Protein AF-F7QV45-F1 (afdb_monomer)

Foldseek 3Di:
DDAAEPPVAPVPDDPPWDFDKDWAQADCPQPPVDPDDDDGPDNDGRDPNRMHGHHTDD

Sequence (58 aa):
MNVPVGKSAQQFIRIGSVVGVIFLDRSMENWDKTNSDFALTSKRMHDLNDALIWEVFT

Structure (mmCIF, N/CA/C/O backbone):
data_AF-F7QV45-F1
#
_entry.id   AF-F7QV45-F1
#
loop_
_atom_site.group_PDB
_atom_site.id
_atom_site.type_symbol
_atom_site.label_atom_id
_atom_site.label_alt_id
_atom_site.label_comp_id
_atom_site.label_asym_id
_atom_site.label_entity_id
_atom_site.label_seq_id
_atom_site.pdbx_PDB_ins_code
_atom_site.Cartn_x
_atom_site.Cartn_y
_atom_site.Cartn_z
_atom_site.occupancy
_atom_site.B_iso_or_equiv
_atom_site.auth_seq_id
_atom_site.auth_comp_id
_atom_site.auth_asym_id
_atom_site.auth_atom_id
_atom_site.pdbx_PDB_model_num
ATOM 1 N N . MET A 1 1 ? -0.599 -11.748 -1.174 1.00 54.78 1 MET A N 1
ATOM 2 C CA . MET A 1 1 ? -0.546 -10.301 -1.456 1.00 54.78 1 MET A CA 1
ATOM 3 C C . MET A 1 1 ? -0.182 -9.620 -0.149 1.00 54.78 1 MET A C 1
ATOM 5 O O . MET A 1 1 ? -0.929 -9.777 0.806 1.00 54.78 1 MET A O 1
ATOM 9 N N . ASN A 1 2 ? 0.992 -8.994 -0.060 1.00 69.31 2 ASN A N 1
ATOM 10 C CA . ASN A 1 2 ? 1.472 -8.364 1.174 1.00 69.31 2 ASN A CA 1
ATOM 11 C C . ASN A 1 2 ? 1.415 -6.846 0.993 1.00 69.31 2 ASN A C 1
ATOM 13 O O . ASN A 1 2 ? 2.395 -6.245 0.569 1.00 69.31 2 ASN A O 1
ATOM 17 N N . VAL A 1 3 ? 0.256 -6.250 1.276 1.00 85.94 3 VAL A N 1
ATOM 18 C CA . VAL A 1 3 ? 0.078 -4.791 1.267 1.00 85.94 3 VAL A CA 1
ATOM 19 C C . VAL A 1 3 ? 0.714 -4.235 2.544 1.00 85.94 3 VAL A C 1
ATOM 21 O O . VAL A 1 3 ? 0.310 -4.649 3.636 1.00 85.94 3 VAL A O 1
ATOM 24 N N . PRO A 1 4 ? 1.718 -3.346 2.466 1.00 91.00 4 PRO A N 1
ATOM 25 C CA . PRO A 1 4 ? 2.298 -2.763 3.663 1.00 91.00 4 PRO A CA 1
ATOM 26 C C . PRO A 1 4 ? 1.259 -1.912 4.407 1.00 91.00 4 PRO A C 1
ATOM 28 O O . PRO A 1 4 ? 0.386 -1.281 3.808 1.00 91.00 4 PRO A O 1
ATOM 31 N N . VAL A 1 5 ? 1.364 -1.894 5.734 1.00 93.12 5 VAL A N 1
ATOM 32 C CA . VAL A 1 5 ? 0.515 -1.075 6.606 1.00 93.12 5 VAL A CA 1
ATOM 33 C C . VAL A 1 5 ? 1.366 0.046 7.176 1.00 93.12 5 VAL A C 1
ATOM 35 O O . VAL A 1 5 ? 2.416 -0.222 7.771 1.00 93.12 5 VAL A O 1
ATOM 38 N N . GLY A 1 6 ? 0.924 1.291 6.999 1.00 92.06 6 GLY A N 1
ATOM 39 C CA . GLY A 1 6 ? 1.580 2.464 7.564 1.00 92.06 6 GLY A CA 1
ATOM 40 C C . GLY A 1 6 ? 1.737 2.340 9.080 1.00 92.06 6 GLY A C 1
ATOM 41 O O . GLY A 1 6 ? 0.854 1.826 9.766 1.00 92.06 6 GLY A O 1
ATOM 42 N N . LYS A 1 7 ? 2.868 2.808 9.627 1.00 90.88 7 LYS A N 1
ATOM 43 C CA . LYS A 1 7 ? 3.195 2.653 11.061 1.00 90.88 7 LYS A CA 1
ATOM 44 C C . LYS A 1 7 ? 2.096 3.175 11.991 1.00 90.88 7 LYS A C 1
ATOM 46 O O . LYS A 1 7 ? 1.820 2.551 13.008 1.00 90.88 7 LYS A O 1
ATOM 51 N N . SER A 1 8 ? 1.453 4.284 11.629 1.00 89.56 8 SER A N 1
ATOM 52 C CA . SER A 1 8 ? 0.333 4.876 12.374 1.00 89.56 8 SER A CA 1
ATOM 53 C C . SER A 1 8 ? -0.883 3.948 12.468 1.00 89.56 8 SER A C 1
ATOM 55 O O . SER A 1 8 ? -1.562 3.947 13.490 1.00 89.56 8 SER A O 1
ATOM 57 N N . ALA A 1 9 ? -1.135 3.141 11.434 1.00 91.81 9 ALA A N 1
ATOM 58 C CA . ALA A 1 9 ? -2.287 2.251 11.309 1.00 91.81 9 ALA A CA 1
ATOM 59 C C . ALA A 1 9 ? -2.060 0.852 11.916 1.00 91.81 9 ALA A C 1
ATOM 61 O O . ALA A 1 9 ? -3.025 0.170 12.264 1.00 91.81 9 ALA A O 1
ATOM 62 N N . GLN A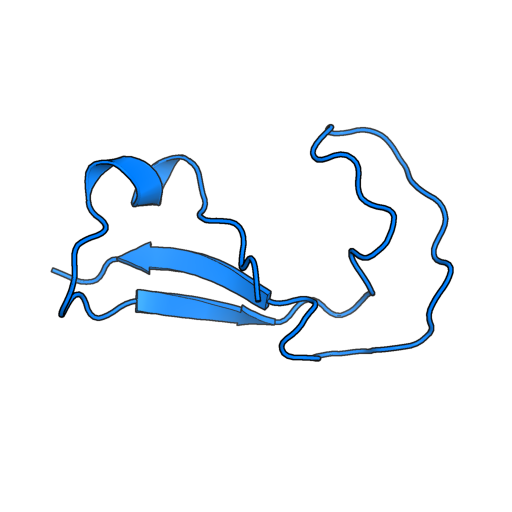 1 10 ? -0.802 0.420 12.077 1.00 93.12 10 GLN A N 1
ATOM 63 C CA . GLN A 1 10 ? -0.451 -0.943 12.512 1.00 93.12 10 GLN A CA 1
ATOM 64 C C . GLN A 1 10 ? -1.049 -1.342 13.868 1.00 93.12 10 GLN A C 1
ATOM 66 O O . GLN A 1 10 ? -1.406 -2.500 14.054 1.00 93.12 10 GLN A O 1
ATOM 71 N N . GLN A 1 11 ? -1.186 -0.400 14.801 1.00 93.12 11 GLN A N 1
ATOM 72 C CA . GLN A 1 11 ? -1.748 -0.664 16.132 1.00 93.12 11 GLN A CA 1
ATOM 73 C C . GLN A 1 11 ? -3.286 -0.741 16.158 1.00 93.12 11 GLN A C 1
ATOM 75 O O . GLN A 1 11 ? -3.855 -1.202 17.144 1.00 93.12 11 GLN A O 1
ATOM 80 N N . PHE A 1 12 ? -3.965 -0.289 15.098 1.00 92.44 12 PHE A N 1
ATOM 81 C CA . PHE A 1 12 ? -5.430 -0.188 15.045 1.00 92.44 12 PHE A CA 1
ATOM 82 C C . PHE A 1 12 ? -6.078 -1.205 14.102 1.00 92.44 12 PHE A C 1
ATOM 84 O O . PHE A 1 12 ? -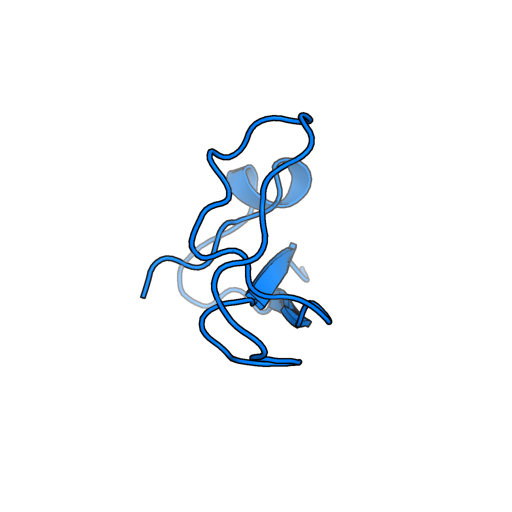7.279 -1.465 14.205 1.00 92.44 12 PHE A O 1
ATOM 91 N N . ILE A 1 13 ? -5.310 -1.764 13.164 1.00 93.75 13 ILE A N 1
ATOM 92 C CA . ILE A 1 13 ? -5.844 -2.656 12.139 1.00 93.75 13 ILE A CA 1
ATOM 93 C C . ILE A 1 13 ? -6.291 -3.994 12.742 1.00 93.75 13 ILE A C 1
ATOM 95 O O . ILE A 1 13 ? -5.546 -4.674 13.446 1.00 93.75 13 ILE A O 1
ATOM 99 N N . ARG A 1 14 ? -7.529 -4.388 12.440 1.00 93.94 14 ARG A N 1
ATOM 100 C CA . ARG A 1 14 ? -8.105 -5.684 12.812 1.00 93.94 14 ARG A CA 1
ATOM 101 C C . ARG A 1 14 ? -9.026 -6.190 11.707 1.00 93.94 14 ARG A C 1
ATOM 103 O O . ARG A 1 14 ? -9.441 -5.433 10.831 1.00 93.94 14 ARG A O 1
ATOM 110 N N . ILE A 1 15 ? -9.355 -7.481 11.740 1.00 93.88 15 ILE A N 1
ATOM 111 C CA . ILE A 1 15 ? -10.325 -8.058 10.801 1.00 93.88 15 ILE A CA 1
ATOM 112 C C . ILE A 1 15 ? -11.658 -7.311 10.948 1.00 93.88 15 ILE A C 1
ATOM 114 O O . ILE A 1 15 ? -12.157 -7.141 12.059 1.00 93.88 15 ILE A O 1
ATOM 118 N N . GLY A 1 16 ? -12.206 -6.854 9.820 1.00 94.19 16 GLY A N 1
ATOM 119 C CA . GLY A 1 16 ? -13.438 -6.064 9.765 1.00 94.19 16 GLY A CA 1
ATOM 120 C C . GLY A 1 16 ? -13.243 -4.545 9.847 1.00 94.19 16 GLY A C 1
ATOM 121 O O . GLY A 1 16 ? -14.222 -3.819 9.715 1.00 94.19 16 GLY A O 1
ATOM 122 N N . SER A 1 17 ? -12.016 -4.047 10.035 1.00 94.06 17 SER A N 1
ATOM 123 C CA . SER A 1 17 ? -11.726 -2.612 9.946 1.00 94.06 17 SER A CA 1
ATOM 124 C C . SER A 1 17 ? -11.997 -2.058 8.544 1.00 94.06 17 SER A C 1
ATOM 126 O O . SER A 1 17 ? -11.631 -2.676 7.544 1.00 94.06 17 SER A O 1
ATOM 128 N N . VAL A 1 18 ? -12.556 -0.848 8.482 1.00 95.00 18 VAL A N 1
ATOM 129 C CA . VAL A 1 18 ? -12.587 -0.037 7.258 1.00 95.00 18 VAL A CA 1
ATOM 130 C C . VAL A 1 18 ? -11.269 0.727 7.169 1.00 95.00 18 VAL A C 1
ATOM 132 O O . VAL A 1 18 ? -10.823 1.313 8.155 1.00 95.00 18 VAL A O 1
ATOM 135 N N . VAL A 1 19 ? -10.621 0.700 6.007 1.00 95.31 19 VAL A N 1
ATOM 136 C CA . VAL A 1 19 ? -9.278 1.266 5.829 1.00 95.31 19 VAL A CA 1
ATOM 137 C C . VAL A 1 19 ? -9.193 2.168 4.609 1.00 95.31 19 VAL A C 1
ATOM 139 O O . VAL A 1 19 ? -9.850 1.926 3.597 1.00 95.31 19 VAL A O 1
ATOM 142 N N . GLY A 1 20 ? -8.348 3.191 4.704 1.00 94.38 20 GLY A N 1
ATOM 143 C CA . GLY A 1 20 ? -7.928 3.991 3.562 1.00 94.38 20 GLY A CA 1
ATOM 144 C C . GLY A 1 20 ? -6.770 3.301 2.851 1.00 94.38 20 GLY A C 1
ATOM 145 O O . GLY A 1 20 ? -5.716 3.067 3.451 1.00 94.38 20 GLY A O 1
ATOM 146 N N . VAL A 1 21 ? -6.967 2.970 1.574 1.00 93.94 21 VAL A N 1
ATOM 147 C CA . VAL A 1 21 ? -5.939 2.379 0.709 1.00 93.94 21 VAL A CA 1
ATOM 148 C C . VAL A 1 21 ? -5.492 3.417 -0.307 1.00 93.94 21 VAL A C 1
ATOM 150 O O . VAL A 1 21 ? -6.320 4.010 -0.996 1.00 93.94 21 VAL A O 1
ATOM 153 N N . ILE A 1 22 ? -4.182 3.608 -0.416 1.00 93.75 22 ILE A N 1
ATOM 154 C CA . ILE A 1 22 ? -3.568 4.475 -1.418 1.00 93.75 22 ILE A CA 1
ATOM 155 C C . ILE A 1 22 ? -2.851 3.591 -2.433 1.00 93.75 22 ILE A C 1
ATOM 157 O O . ILE A 1 22 ? -2.136 2.662 -2.058 1.00 93.75 22 ILE A O 1
ATOM 161 N N . PHE A 1 23 ? -3.040 3.891 -3.714 1.00 92.94 23 PHE A N 1
ATOM 162 C CA . PHE A 1 23 ? -2.289 3.288 -4.807 1.00 92.94 23 PHE A CA 1
ATOM 163 C C . PHE A 1 23 ? -1.145 4.214 -5.189 1.00 92.94 23 PHE A C 1
ATOM 165 O O . PHE A 1 23 ? -1.356 5.415 -5.349 1.00 92.94 23 PHE A O 1
ATOM 172 N N . LEU A 1 24 ? 0.055 3.663 -5.338 1.00 91.06 24 LEU A N 1
ATOM 173 C CA . LEU A 1 24 ? 1.219 4.454 -5.703 1.00 91.06 24 LEU A CA 1
ATOM 174 C C . LEU A 1 24 ? 1.394 4.519 -7.226 1.00 91.06 24 LEU A C 1
ATOM 176 O O . LEU A 1 24 ? 1.113 3.570 -7.963 1.00 91.06 24 LEU A O 1
ATOM 180 N N . ASP A 1 25 ? 1.918 5.646 -7.701 1.00 90.12 25 ASP A N 1
ATOM 181 C CA . ASP A 1 25 ? 2.185 5.902 -9.122 1.00 90.12 25 ASP A CA 1
ATOM 182 C C . ASP A 1 25 ? 3.282 5.003 -9.711 1.00 90.12 25 ASP A C 1
ATOM 184 O O . ASP A 1 25 ? 3.442 4.931 -10.935 1.00 90.12 25 ASP A O 1
ATOM 188 N N . ARG A 1 26 ? 4.106 4.380 -8.864 1.00 89.94 26 ARG A N 1
ATOM 189 C CA . ARG A 1 26 ? 5.286 3.609 -9.265 1.00 89.94 26 ARG A CA 1
ATOM 190 C C . ARG A 1 26 ? 5.364 2.294 -8.509 1.00 89.94 26 ARG A C 1
ATOM 192 O O . ARG A 1 26 ? 4.976 2.214 -7.348 1.00 89.94 26 ARG A O 1
ATOM 199 N N . SER A 1 27 ? 5.924 1.295 -9.189 1.00 89.94 27 SER A N 1
ATOM 200 C CA . SER A 1 27 ? 6.125 -0.040 -8.634 1.00 89.94 27 SER A CA 1
ATOM 201 C C . SER A 1 27 ? 7.000 -0.023 -7.381 1.00 89.94 27 SER A C 1
ATOM 203 O O . SER A 1 27 ? 8.080 0.568 -7.387 1.00 89.94 27 SER A O 1
ATOM 205 N N . MET A 1 28 ? 6.563 -0.740 -6.347 1.00 89.62 28 MET A N 1
ATOM 206 C CA . MET A 1 28 ? 7.304 -0.995 -5.108 1.00 89.62 28 MET A CA 1
ATOM 207 C C . MET A 1 28 ? 8.012 -2.356 -5.103 1.00 89.62 28 MET A C 1
ATOM 209 O O . MET A 1 28 ? 8.523 -2.781 -4.073 1.00 89.62 28 MET A O 1
ATOM 213 N N . GLU A 1 29 ? 8.057 -3.064 -6.231 1.00 88.12 29 GLU A N 1
ATOM 214 C CA . GLU A 1 29 ? 8.552 -4.448 -6.298 1.00 88.12 29 GLU A CA 1
ATOM 215 C C . GLU A 1 29 ? 9.984 -4.637 -5.765 1.00 88.12 29 GLU A C 1
ATOM 217 O O . GLU A 1 29 ? 10.269 -5.654 -5.137 1.00 88.12 29 GLU A O 1
ATOM 222 N N . ASN A 1 30 ? 10.856 -3.640 -5.947 1.00 88.94 30 ASN A N 1
ATOM 223 C CA . ASN A 1 30 ? 12.228 -3.654 -5.422 1.00 88.94 30 ASN A CA 1
ATOM 224 C C . ASN A 1 30 ? 12.419 -2.796 -4.170 1.00 88.94 30 ASN A C 1
ATOM 226 O O . ASN A 1 30 ? 13.556 -2.543 -3.771 1.00 88.94 30 ASN A O 1
ATOM 230 N N . TRP A 1 31 ? 11.342 -2.275 -3.589 1.00 89.94 31 TRP A N 1
ATOM 231 C CA . TRP A 1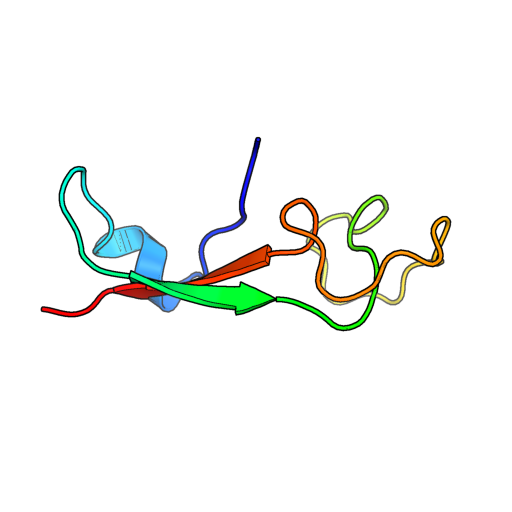 31 ? 11.462 -1.452 -2.400 1.00 89.94 31 TRP A CA 1
ATOM 232 C C . TRP A 1 31 ? 11.768 -2.334 -1.187 1.00 89.94 31 TRP A C 1
ATOM 234 O O . TRP A 1 31 ? 10.988 -3.205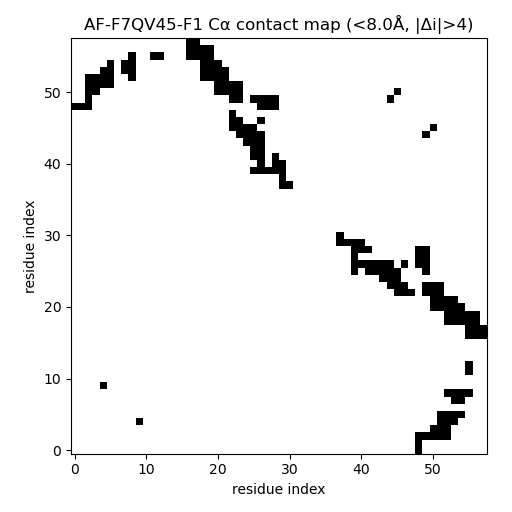 -0.801 1.00 89.94 31 TRP A O 1
ATOM 244 N N . ASP A 1 32 ? 12.909 -2.084 -0.554 1.00 88.88 32 ASP A N 1
ATOM 245 C CA . ASP A 1 32 ? 13.410 -2.837 0.599 1.00 88.88 32 ASP A CA 1
ATOM 246 C C . ASP A 1 32 ? 12.868 -2.325 1.948 1.00 88.88 32 ASP A C 1
ATOM 248 O O . ASP A 1 32 ? 13.328 -2.745 3.011 1.00 88.88 32 ASP A O 1
ATOM 252 N N . LYS A 1 33 ? 11.855 -1.445 1.913 1.00 85.88 33 LYS A N 1
ATOM 253 C CA . LYS A 1 33 ? 11.228 -0.791 3.078 1.00 85.88 33 LYS A CA 1
ATOM 254 C C . LYS A 1 33 ? 12.130 0.214 3.798 1.00 85.88 33 LYS A C 1
ATOM 256 O O . LYS A 1 33 ? 11.784 0.662 4.896 1.00 85.88 33 LYS A O 1
ATOM 261 N N . THR A 1 34 ? 13.261 0.585 3.206 1.00 87.75 34 THR A N 1
ATOM 262 C CA . THR A 1 34 ? 14.100 1.678 3.702 1.00 87.75 34 THR A CA 1
ATOM 263 C C . THR A 1 34 ? 13.635 3.021 3.138 1.00 87.75 34 THR A C 1
ATOM 265 O O . THR A 1 34 ? 12.761 3.094 2.275 1.00 87.75 34 THR A O 1
ATOM 268 N N . ASN A 1 35 ? 14.212 4.106 3.652 1.00 87.38 35 ASN A N 1
ATOM 269 C CA . ASN A 1 35 ? 14.019 5.453 3.112 1.00 87.38 35 ASN A CA 1
ATOM 270 C C . ASN A 1 35 ? 15.130 5.824 2.112 1.00 87.38 35 ASN A C 1
ATOM 272 O O . ASN A 1 35 ? 15.568 6.971 2.062 1.00 87.38 35 ASN A O 1
ATOM 276 N N . SER A 1 36 ? 15.665 4.831 1.405 1.00 90.25 36 SER A N 1
ATOM 277 C CA . SER A 1 36 ? 16.702 5.020 0.398 1.00 90.25 36 SER A CA 1
ATOM 278 C C . SER A 1 36 ? 16.113 4.926 -1.002 1.00 90.25 36 SER A C 1
ATOM 280 O O . SER A 1 36 ? 15.092 4.271 -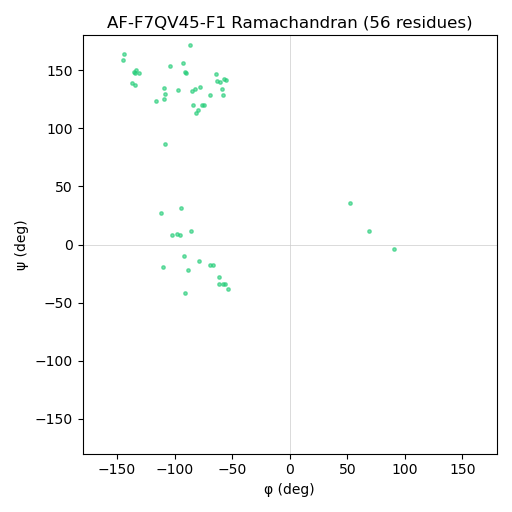1.225 1.00 90.25 36 SER A O 1
ATOM 282 N N . ASP A 1 37 ? 16.776 5.586 -1.946 1.00 90.38 37 ASP A N 1
ATOM 283 C CA . ASP A 1 37 ? 16.423 5.484 -3.355 1.00 90.38 37 ASP A CA 1
ATOM 284 C C . ASP A 1 37 ? 16.550 4.032 -3.826 1.00 90.38 37 ASP A C 1
ATOM 286 O O . ASP A 1 37 ? 17.505 3.329 -3.489 1.00 90.38 3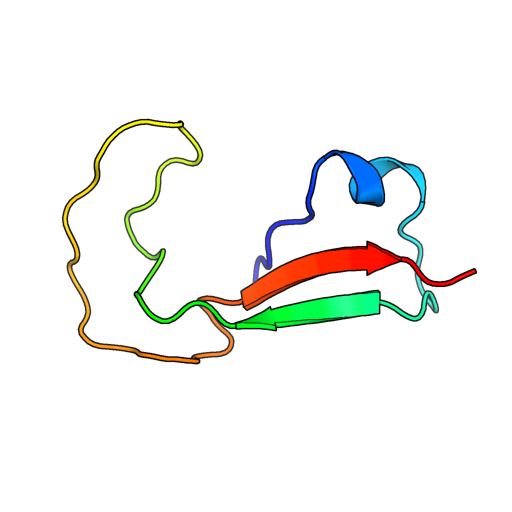7 ASP A O 1
ATOM 290 N N . PHE A 1 38 ? 15.597 3.591 -4.645 1.00 89.12 38 PHE A N 1
ATOM 291 C CA . PHE A 1 38 ? 15.610 2.262 -5.245 1.00 89.12 38 PHE A CA 1
ATOM 292 C C . PHE A 1 38 ? 15.282 2.332 -6.737 1.00 89.12 38 PHE A C 1
ATOM 294 O O . PHE A 1 38 ? 14.566 3.217 -7.211 1.00 89.12 38 PHE A O 1
ATOM 301 N N . ALA A 1 39 ? 15.828 1.385 -7.500 1.00 89.94 39 ALA A N 1
ATOM 302 C CA . ALA A 1 39 ? 15.609 1.314 -8.937 1.00 89.94 39 ALA A CA 1
ATOM 303 C C . ALA A 1 39 ? 14.235 0.708 -9.264 1.00 89.94 39 ALA A C 1
ATOM 305 O O . ALA A 1 39 ? 13.853 -0.338 -8.731 1.00 89.94 39 ALA A O 1
ATOM 306 N N . LEU A 1 40 ? 13.526 1.324 -10.211 1.00 89.81 40 LEU A N 1
ATOM 307 C CA . LEU A 1 40 ? 12.259 0.813 -10.729 1.00 89.81 40 LEU A CA 1
ATOM 308 C C . LEU A 1 40 ? 12.513 -0.295 -11.763 1.00 89.81 40 LEU A C 1
ATOM 310 O O . LEU A 1 40 ? 13.048 -0.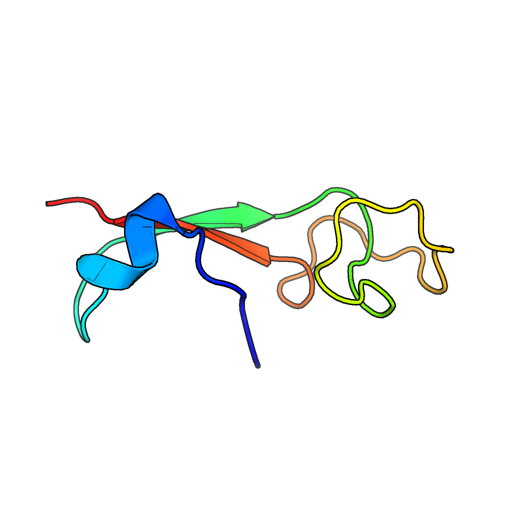030 -12.837 1.00 89.81 40 LEU A O 1
ATOM 314 N N . THR A 1 41 ? 12.090 -1.527 -11.478 1.00 89.38 41 THR A N 1
ATOM 315 C CA . THR A 1 41 ? 12.127 -2.651 -12.444 1.00 89.38 41 THR A CA 1
ATOM 316 C C . THR A 1 41 ? 10.847 -2.816 -13.248 1.00 89.38 41 THR A C 1
ATOM 318 O O . THR A 1 41 ? 10.820 -3.578 -14.211 1.00 89.38 41 THR A O 1
ATOM 321 N N . SER A 1 42 ? 9.784 -2.101 -12.887 1.00 89.06 42 SER A N 1
ATOM 322 C CA . SER A 1 42 ? 8.470 -2.235 -13.505 1.00 89.06 42 SER A CA 1
ATOM 323 C C . SER A 1 42 ? 7.864 -0.870 -13.816 1.00 89.06 42 SER A C 1
ATOM 325 O O . SER A 1 42 ? 8.086 0.107 -13.101 1.00 89.06 42 SER A O 1
ATOM 327 N N . LYS A 1 43 ? 7.083 -0.819 -14.902 1.00 89.38 43 LYS A N 1
ATOM 328 C CA . LYS A 1 43 ? 6.340 0.370 -15.353 1.00 89.38 43 LYS A CA 1
ATOM 329 C C . LYS A 1 43 ? 4.886 0.390 -14.863 1.00 89.38 43 LYS A C 1
ATOM 331 O O . LYS A 1 43 ? 4.113 1.218 -15.336 1.00 89.38 43 LYS A O 1
ATOM 336 N N . ARG A 1 44 ? 4.498 -0.534 -13.972 1.00 88.75 44 ARG A N 1
ATOM 337 C CA . ARG A 1 44 ? 3.153 -0.552 -13.379 1.00 88.75 44 ARG A CA 1
ATOM 338 C C . ARG A 1 44 ? 2.862 0.772 -12.671 1.00 88.75 44 ARG A C 1
ATOM 340 O O . ARG A 1 44 ? 3.751 1.366 -12.060 1.00 88.75 44 ARG A O 1
ATOM 347 N N . MET A 1 45 ? 1.611 1.205 -12.780 1.00 90.56 45 MET A N 1
ATOM 348 C CA . MET A 1 45 ? 1.078 2.395 -12.127 1.00 90.56 45 MET A CA 1
ATOM 349 C C . MET A 1 45 ? -0.294 2.063 -11.559 1.00 90.56 45 MET A C 1
ATOM 351 O O . MET A 1 45 ? -1.083 1.412 -12.244 1.00 90.56 45 MET A O 1
ATOM 355 N N . HIS A 1 46 ? -0.575 2.543 -10.348 1.00 88.12 46 HIS A N 1
ATOM 356 C CA . HIS A 1 46 ? -1.858 2.347 -9.674 1.00 88.12 46 HIS A CA 1
ATOM 357 C C . HIS A 1 46 ? -2.300 0.873 -9.601 1.00 88.12 46 HIS A C 1
ATOM 359 O O . HIS A 1 46 ? -3.481 0.553 -9.733 1.00 88.12 46 HIS A O 1
ATOM 365 N N . ASP A 1 47 ? -1.338 -0.033 -9.424 1.00 89.19 47 ASP A N 1
ATOM 366 C CA . ASP A 1 47 ? -1.576 -1.472 -9.347 1.00 89.19 47 ASP A CA 1
ATOM 367 C C . ASP A 1 47 ? -1.798 -1.904 -7.893 1.00 89.19 47 ASP A C 1
ATOM 369 O O . ASP A 1 47 ? -1.220 -1.340 -6.964 1.00 89.19 47 ASP A O 1
ATOM 373 N N . LEU A 1 48 ? -2.621 -2.931 -7.681 1.00 86.81 48 LEU A N 1
ATOM 374 C CA . LEU A 1 48 ? -2.920 -3.453 -6.346 1.00 86.81 48 LEU A CA 1
ATOM 375 C C . LEU A 1 48 ? -1.677 -3.991 -5.619 1.00 86.81 48 LEU A C 1
ATOM 377 O O . LEU A 1 48 ? -1.619 -3.958 -4.391 1.00 86.81 48 LEU A O 1
ATOM 381 N N . ASN A 1 49 ? -0.673 -4.462 -6.360 1.00 88.06 49 ASN A N 1
ATOM 382 C CA . ASN A 1 49 ? 0.603 -4.892 -5.788 1.00 88.06 49 ASN A CA 1
ATOM 383 C C . ASN A 1 49 ? 1.430 -3.720 -5.240 1.00 88.06 49 ASN A C 1
ATOM 385 O O . ASN A 1 49 ? 2.319 -3.934 -4.420 1.00 88.06 49 ASN A O 1
ATOM 389 N N . ASP A 1 50 ? 1.101 -2.499 -5.659 1.00 89.88 50 ASP A N 1
ATOM 390 C CA . ASP A 1 50 ? 1.781 -1.255 -5.316 1.00 89.88 50 ASP A CA 1
ATOM 391 C C . ASP A 1 50 ? 0.878 -0.361 -4.433 1.00 89.88 50 ASP A C 1
ATOM 393 O O . ASP A 1 50 ? 0.990 0.867 -4.421 1.00 89.88 50 ASP A O 1
ATOM 397 N N . ALA A 1 51 ? -0.037 -0.989 -3.685 1.00 92.62 51 ALA A N 1
ATOM 398 C CA . ALA A 1 51 ? -0.929 -0.334 -2.735 1.00 92.62 51 ALA A CA 1
ATOM 399 C C . ALA A 1 51 ? -0.354 -0.304 -1.305 1.00 92.62 51 ALA A C 1
ATOM 401 O O . ALA A 1 51 ? 0.457 -1.147 -0.917 1.00 92.62 51 ALA A O 1
ATOM 402 N N . LEU A 1 52 ? -0.824 0.650 -0.499 1.00 92.75 52 LEU A N 1
ATOM 403 C CA . LEU A 1 52 ? -0.481 0.843 0.913 1.00 92.75 52 LEU A CA 1
ATOM 404 C C . LEU A 1 52 ? -1.756 1.103 1.727 1.00 92.75 52 LEU A C 1
ATOM 406 O O . LEU A 1 52 ? -2.592 1.912 1.324 1.00 92.75 52 LEU A O 1
ATOM 410 N N . ILE A 1 53 ? -1.877 0.492 2.909 1.00 94.62 53 ILE A N 1
ATOM 411 C CA . ILE A 1 53 ? -2.879 0.915 3.901 1.00 94.62 53 ILE A CA 1
ATOM 412 C C . ILE A 1 53 ? -2.329 2.122 4.666 1.00 94.62 53 ILE A C 1
ATOM 414 O O . ILE A 1 53 ? -1.349 1.992 5.405 1.00 94.62 53 ILE A O 1
ATOM 418 N N . TRP A 1 54 ? -2.955 3.285 4.490 1.00 93.88 54 TRP A N 1
ATOM 419 C CA . TRP A 1 54 ? -2.525 4.545 5.106 1.00 93.88 54 TRP A CA 1
ATOM 420 C C . TRP A 1 54 ? -3.180 4.789 6.467 1.00 93.88 54 TRP A C 1
ATOM 422 O O . TRP A 1 54 ? -2.511 5.193 7.419 1.00 93.88 54 TRP A O 1
ATOM 432 N N . GLU A 1 55 ? -4.475 4.499 6.574 1.00 95.06 55 GLU A N 1
ATOM 433 C CA . GLU A 1 55 ? -5.269 4.782 7.767 1.00 95.06 55 GLU A CA 1
ATOM 434 C C . GLU A 1 55 ? -6.327 3.708 8.032 1.00 95.06 55 GLU A C 1
ATOM 436 O O . GLU A 1 55 ? -6.733 2.963 7.137 1.00 95.06 55 GLU A O 1
ATOM 441 N N . VAL A 1 56 ? -6.779 3.650 9.284 1.00 95.50 56 VAL A N 1
ATOM 442 C CA . VAL A 1 56 ? -7.913 2.837 9.729 1.00 95.50 56 VAL A CA 1
ATOM 443 C C . VAL A 1 56 ? -8.989 3.799 10.210 1.00 95.50 56 VAL A C 1
ATOM 445 O O . VAL A 1 56 ? -8.728 4.600 11.105 1.00 95.50 56 VAL A O 1
ATOM 448 N N . PHE A 1 57 ? -10.183 3.709 9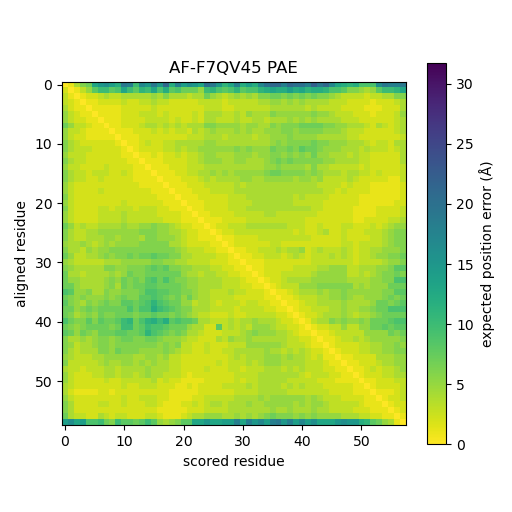.632 1.00 92.12 57 PHE A N 1
ATOM 449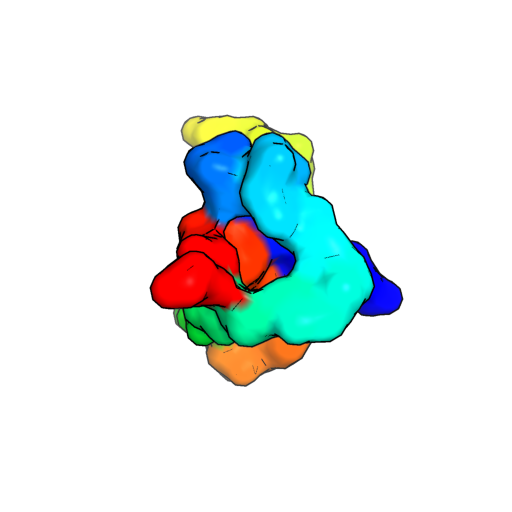 C CA . PHE A 1 57 ? -11.328 4.504 10.057 1.00 92.12 57 PHE A CA 1
ATOM 450 C C . PHE A 1 57 ? -12.001 3.839 11.262 1.00 92.12 57 PHE A C 1
ATOM 452 O O . PHE A 1 57 ? -12.215 2.621 11.273 1.00 92.12 57 PHE A O 1
ATOM 459 N N . THR A 1 58 ? -12.307 4.647 12.275 1.00 74.19 58 THR A N 1
ATOM 460 C CA . THR A 1 58 ? -13.018 4.254 13.502 1.00 74.19 58 THR A CA 1
ATOM 461 C C . THR A 1 58 ? -14.451 4.735 13.492 1.00 74.19 58 THR A C 1
ATOM 463 O O . THR A 1 58 ? -14.639 5.924 13.147 1.00 74.19 58 THR A O 1
#

Organism: NCBI:txid1041521

Solvent-accessible surface area (backbone atoms only — not comparable to full-atom values): 3810 Å² total; per-residue (Å²): 136,84,64,52,63,33,79,87,23,60,87,72,66,52,95,88,59,51,64,45,73,46,62,32,76,51,49,49,89,65,60,86,82,64,99,63,93,67,75,74,91,52,88,53,55,63,37,81,90,27,29,34,37,59,40,62,64,130

pLDDT: mean 89.82, std 6.35, range [54.78, 95.5]

Radius of gyration: 12.4 Å; Cα contacts (8 Å, |Δi|>4): 97; chains: 1; bounding box: 30×16×32 Å

Secondary structure (DSSP, 8-state):
----B-TTTTTT--TT-EEEEEE-SS--TT--SSSS---------S-GGGEEEEEEE-

Mean predicted aligned error: 3.92 Å

Nearest PDB structures (foldseek):
  8eon-assembly1_F  TM=7.248E-01  e=1.320E+00  Pseudomonas phage vB_PaeM_E217
  4ru3-assembly1_A  TM=7.067E-01  e=2.762E+00  Pseudomonas phage SN